Protein AF-A0A318RMG3-F1 (afdb_monomer_lite)

Structure (mmCIF, N/CA/C/O backbone):
data_AF-A0A318RMG3-F1
#
_entry.id   AF-A0A318RMG3-F1
#
loop_
_atom_site.group_PDB
_atom_site.id
_atom_site.type_symbol
_atom_site.label_atom_id
_atom_site.label_alt_id
_atom_site.label_comp_id
_atom_site.label_asym_id
_atom_site.label_entity_id
_atom_site.label_seq_id
_atom_site.pdbx_PDB_ins_code
_atom_site.Cartn_x
_atom_site.Cartn_y
_atom_site.Cartn_z
_atom_site.occupancy
_atom_site.B_iso_or_equiv
_atom_site.auth_seq_id
_atom_site.auth_comp_id
_atom_site.auth_asym_id
_atom_site.auth_atom_id
_atom_site.pdbx_PDB_model_num
ATOM 1 N N . MET A 1 1 ? -6.043 -11.393 15.061 1.00 58.25 1 MET A N 1
ATOM 2 C CA . MET A 1 1 ? -6.544 -10.042 15.429 1.00 58.25 1 MET A CA 1
ATOM 3 C C . MET A 1 1 ? -6.395 -9.097 14.252 1.00 58.25 1 MET A C 1
ATOM 5 O O . MET A 1 1 ? -7.392 -8.510 13.876 1.00 58.25 1 MET A O 1
ATOM 9 N N . ILE A 1 2 ? -5.203 -8.995 13.657 1.00 62.81 2 ILE A N 1
ATOM 10 C CA . ILE A 1 2 ? -4.957 -8.162 12.469 1.00 62.81 2 ILE A CA 1
ATOM 11 C C . ILE A 1 2 ? -5.651 -8.744 11.236 1.00 62.81 2 ILE A C 1
ATOM 13 O O . ILE A 1 2 ? -6.457 -8.047 10.642 1.00 62.81 2 ILE A O 1
ATOM 17 N N . ASP A 1 3 ? -5.518 -10.049 10.990 1.00 64.62 3 ASP A N 1
ATOM 18 C CA . ASP A 1 3 ? -6.223 -10.727 9.885 1.00 64.62 3 ASP A CA 1
ATOM 19 C C . ASP A 1 3 ? -7.755 -10.580 9.977 1.00 64.62 3 ASP A C 1
ATOM 21 O O . ASP A 1 3 ? -8.444 -10.337 8.992 1.00 64.62 3 ASP A O 1
ATOM 25 N N . ALA A 1 4 ? -8.303 -10.656 11.196 1.00 65.62 4 ALA A N 1
ATOM 26 C CA . ALA A 1 4 ? -9.729 -10.430 11.436 1.00 65.62 4 ALA A CA 1
ATOM 27 C C . ALA A 1 4 ? -10.126 -8.960 11.224 1.00 65.62 4 ALA A C 1
ATOM 29 O O . ALA A 1 4 ? -11.222 -8.689 10.744 1.00 65.62 4 ALA A O 1
ATOM 30 N N . ALA A 1 5 ? -9.244 -8.014 11.563 1.00 63.84 5 ALA A N 1
ATOM 31 C CA . ALA A 1 5 ? -9.447 -6.600 11.269 1.00 63.84 5 ALA A CA 1
ATOM 32 C C . ALA A 1 5 ? -9.488 -6.360 9.761 1.00 63.84 5 ALA A C 1
ATOM 34 O O . ALA A 1 5 ? -10.412 -5.726 9.265 1.00 63.84 5 ALA A O 1
ATOM 35 N N . GLU A 1 6 ? -8.528 -6.916 9.027 1.00 65.12 6 GLU A N 1
ATOM 36 C CA . GLU A 1 6 ? -8.446 -6.806 7.572 1.00 65.12 6 GLU A CA 1
ATOM 37 C C . GLU A 1 6 ? -9.691 -7.363 6.884 1.00 65.12 6 GLU A C 1
ATOM 39 O O . GLU A 1 6 ? -10.260 -6.689 6.023 1.00 65.12 6 GLU A O 1
ATOM 44 N N . GLN A 1 7 ? -10.163 -8.536 7.313 1.00 64.38 7 GLN A N 1
ATOM 45 C CA . GLN A 1 7 ? -11.381 -9.133 6.776 1.00 64.38 7 GLN A CA 1
ATOM 46 C C . GLN A 1 7 ? -12.608 -8.245 7.030 1.00 64.38 7 GLN A C 1
ATOM 48 O O . GLN A 1 7 ? -13.333 -7.907 6.093 1.00 64.38 7 GLN A O 1
ATOM 53 N N . VAL A 1 8 ? -12.801 -7.784 8.268 1.00 65.06 8 VAL A N 1
ATOM 54 C CA . VAL A 1 8 ? -13.941 -6.928 8.630 1.00 65.06 8 VAL A CA 1
ATOM 55 C C . VAL A 1 8 ? -13.905 -5.589 7.889 1.00 65.06 8 VAL A C 1
ATOM 57 O O . VAL A 1 8 ? -14.935 -5.135 7.385 1.00 65.06 8 VAL A O 1
ATOM 60 N N . PHE A 1 9 ? -12.724 -4.985 7.740 1.00 63.66 9 PHE A N 1
ATOM 61 C CA . PHE A 1 9 ? -12.555 -3.745 6.985 1.00 63.66 9 PHE A CA 1
ATOM 62 C C . PHE A 1 9 ? -12.831 -3.905 5.489 1.00 63.66 9 PHE A C 1
ATOM 64 O O . PHE A 1 9 ? -13.295 -2.948 4.860 1.00 63.66 9 PHE A O 1
ATOM 71 N N . SER A 1 10 ? -12.548 -5.081 4.921 1.00 64.50 10 SER A N 1
ATOM 72 C CA . SER A 1 10 ? -12.816 -5.376 3.511 1.00 64.50 10 SER A CA 1
ATOM 73 C C . SER A 1 10 ? -14.315 -5.519 3.211 1.00 64.50 10 SER A C 1
ATOM 75 O O . SER A 1 10 ? -14.766 -5.101 2.145 1.00 64.50 10 SER A O 1
ATOM 77 N N . GLU A 1 11 ? -15.088 -6.040 4.170 1.00 62.16 11 GLU A N 1
ATOM 78 C CA . GLU A 1 11 ? -16.507 -6.375 4.001 1.00 62.16 11 GLU A CA 1
ATOM 79 C C . GLU A 1 11 ? -17.459 -5.250 4.458 1.00 62.16 11 GLU A C 1
ATOM 81 O O . GLU A 1 11 ? -18.461 -4.992 3.792 1.00 62.16 11 GLU A O 1
ATOM 86 N N . HIS A 1 12 ? -17.151 -4.551 5.559 1.00 57.91 12 HIS A N 1
ATOM 87 C CA . HIS A 1 12 ? -18.108 -3.663 6.245 1.00 57.91 12 HIS A CA 1
ATOM 88 C C . HIS A 1 12 ? -17.670 -2.187 6.319 1.00 57.91 12 HIS A C 1
ATOM 90 O O . HIS A 1 12 ? -18.462 -1.320 6.694 1.00 57.91 12 HIS A O 1
ATOM 96 N N . GLY A 1 13 ? -16.432 -1.865 5.928 1.00 55.88 13 GLY A N 1
ATOM 97 C CA . GLY A 1 13 ? -15.872 -0.518 6.076 1.00 55.88 13 GLY A CA 1
ATOM 98 C C . GLY A 1 13 ? -15.518 -0.157 7.529 1.00 55.88 13 GLY A C 1
ATOM 99 O O . GLY A 1 13 ? -15.579 -0.984 8.432 1.00 55.88 13 GLY A O 1
ATOM 100 N N . LEU A 1 14 ? -15.078 1.086 7.749 1.00 57.31 14 LEU A N 1
ATOM 101 C CA . LEU A 1 14 ? -14.469 1.535 9.013 1.00 57.31 14 LEU A CA 1
ATOM 102 C C . LEU A 1 14 ? -15.454 1.664 10.192 1.00 57.31 14 LEU A C 1
ATOM 104 O O . LEU A 1 14 ? -15.100 1.297 11.310 1.00 57.31 14 LEU A O 1
ATOM 108 N N . ASP A 1 15 ? -16.687 2.114 9.937 1.00 54.72 15 ASP A N 1
ATOM 109 C CA . ASP A 1 15 ? -17.658 2.479 10.986 1.00 54.72 15 ASP A CA 1
ATOM 110 C C . ASP A 1 15 ? -18.184 1.270 11.798 1.00 54.72 15 ASP A C 1
ATOM 112 O O . ASP A 1 15 ? -18.646 1.440 12.923 1.00 54.72 15 ASP A O 1
ATOM 116 N N . ALA A 1 16 ? -18.107 0.045 11.260 1.00 56.34 16 ALA A N 1
ATOM 117 C CA . ALA A 1 16 ? -18.603 -1.181 11.908 1.00 56.34 16 ALA A CA 1
ATOM 118 C C . ALA A 1 16 ? -17.488 -2.053 12.520 1.00 56.34 16 ALA A C 1
ATOM 120 O O . ALA A 1 16 ? -17.749 -3.140 13.037 1.00 56.34 16 ALA A O 1
ATOM 121 N N . ALA A 1 17 ? -16.229 -1.611 12.441 1.00 59.97 17 ALA A N 1
ATOM 122 C CA . ALA A 1 17 ? -15.106 -2.534 12.504 1.00 59.97 17 ALA A CA 1
ATOM 123 C C . ALA A 1 17 ? -14.834 -3.132 13.887 1.00 59.97 17 ALA A C 1
ATOM 125 O O . ALA A 1 17 ? -14.480 -4.298 13.970 1.00 59.97 17 ALA A O 1
ATOM 126 N N . VAL A 1 18 ? -15.000 -2.389 14.984 1.00 62.22 18 VAL A N 1
ATOM 127 C CA . VAL A 1 18 ? -14.579 -2.881 16.313 1.00 62.22 18 VAL A CA 1
ATOM 128 C C . VAL A 1 18 ? -15.521 -3.962 16.856 1.00 62.22 18 VAL A C 1
ATOM 130 O O . VAL A 1 18 ? -15.051 -4.993 17.345 1.00 62.22 18 VAL A O 1
ATOM 133 N N . ASP A 1 19 ? -16.834 -3.757 16.738 1.00 62.12 19 ASP A N 1
ATOM 134 C CA . ASP A 1 19 ? -17.842 -4.726 17.188 1.00 62.12 19 ASP A CA 1
ATOM 135 C C . ASP A 1 19 ? -17.861 -5.971 16.299 1.00 62.12 19 ASP A C 1
ATOM 137 O O . ASP A 1 19 ? -17.881 -7.103 16.792 1.00 62.12 19 ASP A O 1
ATOM 141 N N . GLU A 1 20 ? -17.755 -5.774 14.987 1.00 63.66 20 GLU A N 1
ATOM 142 C CA . GLU A 1 20 ? -17.725 -6.872 14.030 1.00 63.66 20 GLU A CA 1
ATOM 143 C C . GLU A 1 20 ? -16.402 -7.654 14.098 1.00 63.66 20 GLU A C 1
ATOM 145 O O . GLU A 1 20 ? -16.399 -8.881 14.018 1.00 63.66 20 GLU A O 1
ATOM 150 N N . MET A 1 21 ? -15.273 -6.997 14.390 1.00 64.31 21 MET A N 1
ATOM 151 C CA . MET A 1 21 ? -14.015 -7.685 14.701 1.00 64.31 21 MET A CA 1
ATOM 152 C C . MET A 1 21 ? -14.101 -8.530 15.962 1.00 64.31 21 MET A C 1
ATOM 154 O O . MET A 1 21 ? -13.516 -9.612 15.997 1.00 64.31 21 MET A O 1
ATOM 158 N N . ALA A 1 22 ? -14.796 -8.064 17.002 1.00 64.50 22 ALA A N 1
ATOM 159 C CA . ALA A 1 22 ? -14.999 -8.865 18.207 1.00 64.50 22 ALA A CA 1
ATOM 160 C C . ALA A 1 22 ? -15.791 -10.137 17.890 1.00 64.50 22 ALA A C 1
ATOM 162 O O . ALA A 1 22 ? -15.421 -11.224 18.347 1.00 64.50 22 ALA A O 1
ATOM 163 N N . ARG A 1 23 ? -16.813 -10.008 17.034 1.00 66.06 23 ARG A N 1
ATOM 164 C CA . ARG A 1 23 ? -17.628 -11.119 16.538 1.00 66.06 23 ARG A CA 1
ATOM 165 C C . ARG A 1 23 ? -16.815 -12.106 15.691 1.00 66.06 23 ARG A C 1
ATOM 167 O O . ARG A 1 23 ? -16.865 -13.304 15.959 1.00 66.06 23 ARG A O 1
ATOM 174 N N . VAL A 1 24 ? -16.047 -11.621 14.713 1.00 62.91 24 VAL A N 1
ATOM 175 C CA . VAL A 1 24 ? -15.264 -12.451 13.773 1.00 62.91 24 VAL A CA 1
ATOM 176 C C . VAL A 1 24 ? -14.049 -13.096 14.443 1.00 62.91 24 VAL A C 1
ATOM 178 O O . VAL A 1 24 ? -13.769 -14.270 14.215 1.00 62.91 24 VAL A O 1
ATOM 181 N N . ALA A 1 25 ? -13.337 -12.374 15.310 1.00 64.44 25 ALA A N 1
ATOM 182 C CA . ALA A 1 25 ? -12.148 -12.895 15.984 1.00 64.44 25 ALA A CA 1
ATOM 183 C C . ALA A 1 25 ? -12.466 -13.766 17.217 1.00 64.44 25 ALA A C 1
ATOM 185 O O . ALA A 1 25 ? -11.538 -14.263 17.858 1.00 64.44 25 ALA A O 1
ATOM 186 N N . GLY A 1 26 ? -13.746 -13.931 17.580 1.00 59.22 26 GLY A N 1
ATOM 187 C CA . GLY A 1 26 ? -14.172 -14.738 18.729 1.00 59.22 26 GLY A CA 1
ATOM 188 C C . GLY A 1 26 ? -13.635 -14.228 20.073 1.00 59.22 26 GLY A C 1
ATOM 189 O O . GLY A 1 26 ? -13.455 -15.006 21.011 1.00 59.22 26 GLY A O 1
ATOM 190 N N . VAL A 1 27 ? -13.331 -12.929 20.173 1.00 64.88 27 VAL A N 1
ATOM 191 C CA . VAL A 1 27 ? -12.753 -12.302 21.372 1.00 64.88 27 VAL A CA 1
ATOM 192 C C . VAL A 1 27 ? -13.796 -11.473 22.098 1.00 64.88 27 VAL A C 1
ATOM 194 O O . VAL A 1 27 ? -14.590 -10.761 21.497 1.00 64.88 27 VAL A O 1
ATOM 197 N N . VAL A 1 28 ? -13.733 -11.496 23.430 1.00 65.25 28 VAL A N 1
ATOM 198 C CA . VAL A 1 28 ? -14.589 -10.659 24.277 1.00 65.25 28 VAL A CA 1
ATOM 199 C C . VAL A 1 28 ? -14.387 -9.182 23.921 1.00 65.25 28 VAL A C 1
ATOM 201 O O . VAL A 1 28 ? -13.284 -8.654 24.084 1.00 65.25 28 VAL A O 1
ATOM 204 N N . THR A 1 29 ? -15.464 -8.501 23.530 1.00 59.03 29 THR A N 1
ATOM 205 C CA . THR A 1 29 ? -15.524 -7.084 23.126 1.00 59.03 29 THR A CA 1
ATOM 206 C C . THR A 1 29 ? -14.768 -6.157 24.089 1.00 59.03 29 THR A C 1
ATOM 208 O O . THR A 1 29 ? -13.998 -5.298 23.671 1.00 59.03 29 THR A O 1
ATOM 211 N N . ARG A 1 30 ? -14.838 -6.419 25.402 1.00 65.75 30 ARG A N 1
ATOM 212 C CA . ARG A 1 30 ? -14.099 -5.675 26.443 1.00 65.75 30 ARG A CA 1
ATOM 213 C C . ARG A 1 30 ? -12.569 -5.709 26.287 1.00 65.75 30 ARG A C 1
ATOM 215 O O . ARG A 1 30 ? -11.906 -4.738 26.643 1.00 65.75 30 ARG A O 1
ATOM 222 N N . LYS A 1 31 ? -11.983 -6.811 25.796 1.00 70.62 31 LYS A N 1
ATOM 223 C CA . LYS A 1 31 ? -10.533 -6.905 25.522 1.00 70.62 31 LYS A CA 1
ATOM 224 C C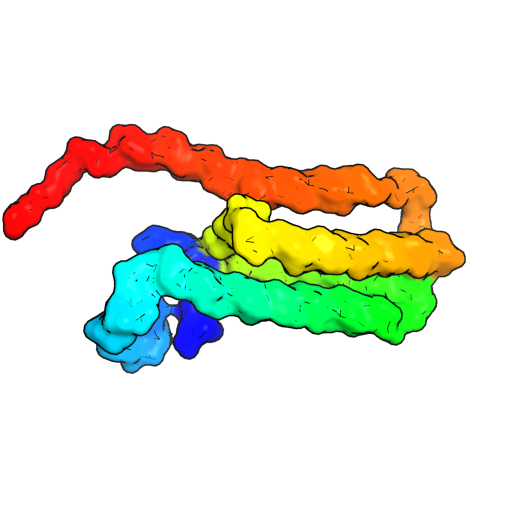 . LYS A 1 31 ? -10.146 -6.092 24.288 1.00 70.62 31 LYS A C 1
ATOM 226 O O . LYS A 1 31 ? -9.090 -5.464 24.307 1.00 70.62 31 LYS A O 1
ATOM 231 N N . LEU A 1 32 ? -10.995 -6.090 23.262 1.00 67.00 32 LEU A N 1
ATOM 232 C CA . LEU A 1 32 ? -10.792 -5.316 22.039 1.00 67.00 32 LEU A CA 1
ATOM 233 C C . LEU A 1 32 ? -10.902 -3.813 22.305 1.00 67.00 32 LEU A C 1
ATOM 235 O O . LEU A 1 32 ? -9.934 -3.113 22.041 1.00 67.00 32 LEU A O 1
ATOM 239 N N . TYR A 1 33 ? -11.967 -3.342 22.962 1.00 65.81 33 TYR A N 1
ATOM 240 C CA . TYR A 1 33 ? -12.109 -1.928 23.346 1.00 65.81 33 TYR A CA 1
ATOM 241 C C . TYR A 1 33 ? -10.987 -1.427 24.267 1.00 65.81 33 TYR A C 1
ATOM 243 O O . TYR A 1 33 ? -10.614 -0.261 24.209 1.00 65.81 33 TYR A O 1
ATOM 251 N N . ARG A 1 34 ? -10.400 -2.292 25.110 1.00 73.12 34 ARG A N 1
ATOM 252 C CA . ARG A 1 34 ? -9.248 -1.901 25.944 1.00 73.12 34 ARG A CA 1
ATOM 253 C C . ARG A 1 34 ? -7.960 -1.735 25.133 1.00 73.12 34 ARG A C 1
ATOM 255 O O . ARG A 1 34 ? -7.094 -0.962 25.526 1.00 73.12 34 ARG A O 1
ATOM 262 N N . ARG A 1 35 ? -7.799 -2.508 24.057 1.00 71.69 35 ARG A N 1
ATOM 263 C CA . ARG A 1 35 ? -6.617 -2.479 23.183 1.00 71.69 35 ARG A CA 1
ATOM 264 C C . ARG A 1 35 ? -6.747 -1.385 22.119 1.00 71.69 35 ARG A C 1
ATOM 266 O O . ARG A 1 35 ? -5.781 -0.678 21.870 1.00 71.69 35 ARG A O 1
ATOM 273 N N . PHE A 1 36 ? -7.936 -1.240 21.546 1.00 74.62 36 PHE A N 1
ATOM 274 C CA . PHE A 1 36 ? -8.269 -0.290 20.492 1.00 74.62 36 PHE A CA 1
ATOM 275 C C . PHE A 1 36 ? -9.537 0.473 20.895 1.00 74.62 36 PHE A C 1
ATOM 277 O O . PHE A 1 36 ? -10.639 0.124 20.474 1.00 74.62 36 PHE A O 1
ATOM 284 N N . PRO A 1 37 ? -9.402 1.492 21.759 1.00 68.75 37 PRO A N 1
ATOM 285 C CA . PRO A 1 37 ? -10.547 2.266 22.235 1.00 68.75 37 PRO A CA 1
ATOM 286 C C . PRO A 1 37 ? -11.192 3.113 21.132 1.00 68.75 37 PRO A C 1
ATOM 288 O O . PRO A 1 37 ? -12.319 3.569 21.297 1.00 68.75 37 PRO A O 1
ATOM 291 N N . THR A 1 38 ? -10.487 3.329 20.017 1.00 72.56 38 THR A N 1
ATOM 292 C CA . THR A 1 38 ? -10.968 4.075 18.854 1.00 72.56 38 THR A CA 1
ATOM 293 C C . THR A 1 38 ? -10.591 3.362 17.558 1.00 72.56 38 THR A C 1
ATOM 295 O O . THR A 1 38 ? -9.607 2.622 17.496 1.00 72.56 38 THR A O 1
ATOM 298 N N . GLU A 1 39 ? -11.345 3.645 16.497 1.00 68.62 39 GLU A N 1
ATOM 299 C CA . GLU A 1 39 ? -11.016 3.246 15.123 1.00 68.62 39 GLU A CA 1
ATOM 300 C C . GLU A 1 39 ? -9.602 3.717 14.729 1.00 68.62 39 GLU A C 1
ATOM 302 O O . GLU A 1 39 ? -8.826 2.962 14.151 1.00 68.62 39 GLU A O 1
ATOM 307 N N . ASP A 1 40 ? -9.212 4.927 15.142 1.00 71.69 40 ASP A N 1
ATOM 308 C CA . ASP A 1 40 ? -7.865 5.470 14.929 1.00 71.69 40 ASP A CA 1
ATOM 309 C C . ASP A 1 40 ? -6.756 4.653 15.597 1.00 71.69 40 ASP A C 1
ATOM 311 O O . ASP A 1 40 ? -5.681 4.482 15.015 1.00 71.69 40 ASP A O 1
ATOM 315 N N . ALA A 1 41 ? -6.997 4.141 16.807 1.00 75.31 41 ALA A N 1
ATOM 316 C CA . ALA A 1 41 ? -6.035 3.297 17.509 1.00 75.31 41 ALA A CA 1
ATOM 317 C C . ALA A 1 41 ? -5.832 1.964 16.777 1.00 75.31 41 ALA A C 1
ATOM 319 O O . ALA A 1 41 ? -4.709 1.477 16.679 1.00 75.31 41 ALA A O 1
ATOM 320 N N . LEU A 1 42 ? -6.907 1.406 16.219 1.00 73.75 42 LEU A N 1
ATOM 321 C CA . LEU A 1 42 ? -6.850 0.192 15.414 1.00 73.75 42 LEU A CA 1
ATOM 322 C C . LEU A 1 42 ? -6.125 0.421 14.079 1.00 73.75 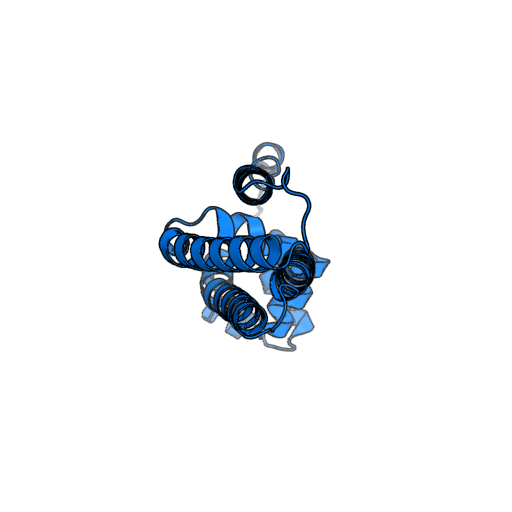42 LEU A C 1
ATOM 324 O O . LEU A 1 42 ? -5.222 -0.338 13.732 1.00 73.75 42 LEU A O 1
ATOM 328 N N . ILE A 1 43 ? -6.470 1.489 13.350 1.00 73.69 43 ILE A N 1
ATOM 329 C CA . ILE A 1 43 ? -5.799 1.841 12.089 1.00 73.69 43 ILE A CA 1
ATOM 330 C C . ILE A 1 43 ? -4.309 2.087 12.325 1.00 73.69 43 ILE A C 1
ATOM 332 O O . ILE A 1 43 ? -3.488 1.614 11.544 1.00 73.69 43 ILE A O 1
ATOM 336 N N . SER A 1 44 ? -3.950 2.788 13.403 1.00 77.06 44 SER A N 1
ATOM 337 C CA . SER A 1 44 ? -2.549 3.080 13.731 1.00 77.06 44 SER A CA 1
ATOM 338 C C . SER A 1 44 ? -1.707 1.814 13.908 1.00 77.06 44 SER A C 1
ATOM 340 O O . SER A 1 44 ? -0.517 1.842 13.610 1.00 77.06 44 SER A O 1
ATOM 342 N N . GLU A 1 45 ? -2.308 0.706 14.349 1.00 78.56 45 GLU A N 1
ATOM 343 C CA . GLU A 1 45 ? -1.614 -0.581 14.472 1.00 78.56 45 GLU A CA 1
ATOM 344 C C . GLU A 1 45 ? -1.638 -1.393 13.171 1.00 78.56 45 GLU A C 1
ATOM 346 O O . GLU A 1 45 ? -0.707 -2.148 12.914 1.00 78.56 45 GLU A O 1
ATOM 351 N N . LEU A 1 46 ? -2.637 -1.201 12.304 1.00 77.19 46 LEU A N 1
ATOM 352 C CA . LEU A 1 46 ? -2.700 -1.857 10.993 1.00 77.19 46 LEU A CA 1
ATOM 353 C C . LEU A 1 46 ? -1.750 -1.219 9.961 1.00 77.19 46 LEU A C 1
ATOM 355 O O . LEU A 1 46 ? -1.183 -1.905 9.111 1.00 77.19 46 LEU A O 1
A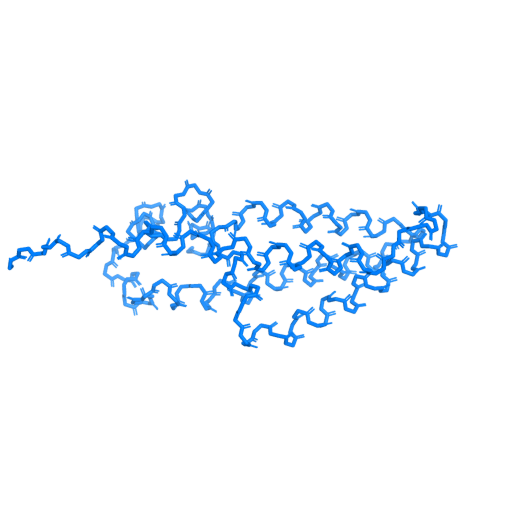TOM 359 N N . VAL A 1 47 ? -1.551 0.099 10.039 1.00 78.62 47 VAL A N 1
ATOM 360 C CA . VAL A 1 47 ? -0.730 0.877 9.097 1.00 78.62 47 VAL A CA 1
ATOM 361 C C . VAL A 1 47 ? 0.697 0.324 8.930 1.00 78.62 47 VAL A C 1
ATOM 363 O O . VAL A 1 47 ? 1.110 0.140 7.782 1.00 78.62 47 VAL A O 1
ATOM 366 N N . PRO A 1 48 ? 1.456 0.019 10.002 1.00 82.00 48 PRO A N 1
ATOM 367 C CA . PRO A 1 48 ? 2.787 -0.573 9.877 1.00 82.00 48 PRO A CA 1
ATOM 368 C C . PRO A 1 48 ? 2.799 -1.906 9.124 1.00 82.00 48 PRO A C 1
ATOM 370 O O . PRO A 1 48 ? 3.733 -2.159 8.366 1.00 82.00 48 PRO A O 1
ATOM 373 N N . HIS A 1 49 ? 1.767 -2.737 9.288 1.00 82.25 49 HIS A N 1
ATOM 374 C CA . HIS A 1 49 ? 1.677 -4.024 8.598 1.00 82.25 49 HIS A CA 1
ATOM 375 C C . HIS A 1 49 ? 1.445 -3.843 7.103 1.00 82.25 49 HIS A C 1
ATOM 377 O O . HIS A 1 49 ? 2.229 -4.361 6.311 1.00 82.25 49 HIS A O 1
ATOM 383 N N . ILE A 1 50 ? 0.481 -3.003 6.716 1.00 80.50 50 ILE A N 1
ATOM 384 C CA . ILE A 1 50 ? 0.230 -2.696 5.301 1.00 80.50 50 ILE A CA 1
ATOM 385 C C . ILE A 1 50 ? 1.489 -2.105 4.645 1.00 80.50 50 ILE A C 1
ATOM 387 O O . ILE A 1 50 ? 1.850 -2.481 3.530 1.00 80.50 50 ILE A O 1
ATOM 391 N N . LEU A 1 51 ? 2.190 -1.196 5.334 1.00 83.94 51 LEU A N 1
ATOM 392 C CA . LEU A 1 51 ? 3.450 -0.641 4.834 1.00 83.94 51 LEU A CA 1
ATOM 393 C C . LEU A 1 51 ? 4.513 -1.729 4.670 1.00 83.94 51 LEU A C 1
ATOM 395 O O . LEU A 1 51 ? 5.120 -1.814 3.605 1.00 83.94 51 LEU A O 1
ATOM 399 N N . SER A 1 52 ? 4.710 -2.574 5.683 1.00 87.44 52 SER A N 1
ATOM 400 C CA . SER A 1 52 ? 5.670 -3.681 5.637 1.00 87.44 52 SER A CA 1
ATOM 401 C C . SER A 1 52 ? 5.409 -4.608 4.451 1.00 87.44 52 SER A C 1
ATOM 403 O O . SER A 1 52 ? 6.342 -5.012 3.758 1.00 87.44 52 SER A O 1
ATOM 405 N N . GLU A 1 53 ? 4.146 -4.920 4.175 1.00 85.50 53 GLU A N 1
ATOM 406 C CA . GLU A 1 53 ? 3.779 -5.728 3.020 1.00 85.50 53 GLU A CA 1
ATOM 407 C C . GLU A 1 53 ? 4.099 -5.021 1.700 1.00 85.50 53 GLU A C 1
ATOM 409 O O . GLU A 1 53 ? 4.709 -5.622 0.808 1.00 85.50 53 GLU A O 1
ATOM 414 N N . LEU A 1 54 ? 3.707 -3.749 1.555 1.00 86.19 54 LEU A N 1
ATOM 415 C CA . LEU A 1 54 ? 4.002 -2.948 0.362 1.00 86.19 54 LEU A CA 1
ATOM 416 C C . LEU A 1 54 ? 5.508 -2.899 0.092 1.00 86.19 54 LEU A C 1
ATOM 418 O O . LEU A 1 54 ? 5.930 -3.159 -1.037 1.00 86.19 54 LEU A O 1
ATOM 422 N N . PHE A 1 55 ? 6.313 -2.654 1.127 1.00 91.12 55 PHE A N 1
ATOM 423 C CA . PHE A 1 55 ? 7.770 -2.713 1.043 1.00 91.12 55 PHE A CA 1
ATOM 424 C C . PHE A 1 55 ? 8.261 -4.096 0.624 1.00 91.12 55 PHE A C 1
ATOM 426 O O . PHE A 1 55 ? 9.062 -4.188 -0.304 1.00 91.12 55 PHE A O 1
ATOM 433 N N . GLY A 1 56 ? 7.742 -5.170 1.224 1.00 91.50 56 GLY A N 1
ATOM 434 C CA . GLY A 1 56 ? 8.084 -6.541 0.840 1.00 91.50 56 GLY A CA 1
ATOM 435 C C . GLY A 1 56 ? 7.839 -6.811 -0.647 1.00 91.50 56 GLY A C 1
ATOM 436 O O . GLY A 1 56 ? 8.716 -7.323 -1.339 1.00 91.50 56 GLY A O 1
ATOM 437 N N . THR A 1 57 ? 6.695 -6.374 -1.175 1.00 90.06 57 THR A N 1
ATOM 438 C CA . THR A 1 57 ? 6.381 -6.483 -2.607 1.00 90.06 57 THR A CA 1
ATOM 439 C C . THR A 1 57 ? 7.315 -5.647 -3.466 1.00 90.06 57 THR A C 1
ATOM 441 O O . THR A 1 57 ? 7.831 -6.149 -4.459 1.00 90.06 57 THR A O 1
ATOM 444 N N . GLY A 1 58 ? 7.580 -4.397 -3.085 1.00 91.00 58 GLY A N 1
ATOM 445 C CA . GLY A 1 58 ? 8.511 -3.552 -3.826 1.00 91.00 58 GLY A CA 1
ATOM 446 C C . GLY A 1 58 ? 9.931 -4.133 -3.861 1.00 91.00 58 GLY A C 1
ATOM 447 O O . GLY A 1 58 ? 10.582 -4.086 -4.901 1.00 91.00 58 GLY A O 1
ATOM 448 N N . HIS A 1 59 ? 10.409 -4.703 -2.752 1.00 94.06 59 HIS A N 1
ATOM 449 C CA . HIS A 1 59 ? 11.724 -5.343 -2.681 1.00 94.06 59 HIS A CA 1
ATOM 450 C C . HIS A 1 59 ? 11.787 -6.620 -3.516 1.00 94.06 59 HIS A C 1
ATOM 452 O O . H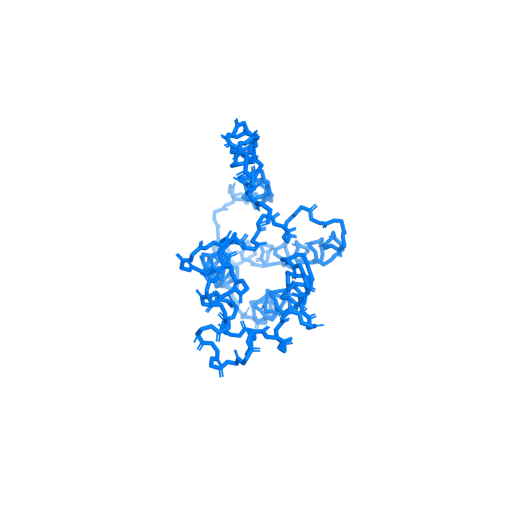IS A 1 59 ? 12.785 -6.844 -4.202 1.00 94.06 59 HIS A O 1
ATOM 458 N N . PHE A 1 60 ? 10.718 -7.420 -3.499 1.00 91.31 60 PHE A N 1
ATOM 459 C CA . PHE A 1 60 ? 10.595 -8.591 -4.359 1.00 91.31 60 PHE A CA 1
ATOM 460 C C . PHE A 1 60 ? 10.684 -8.197 -5.838 1.00 91.31 60 PHE A C 1
ATOM 462 O O . PHE A 1 60 ? 11.537 -8.715 -6.551 1.00 91.31 60 PHE A O 1
ATOM 469 N N . GLY A 1 61 ? 9.906 -7.197 -6.267 1.00 92.81 61 GLY A N 1
ATOM 470 C CA . GLY A 1 61 ? 9.964 -6.702 -7.642 1.00 92.81 61 GLY A CA 1
ATOM 471 C C . GLY A 1 61 ? 11.340 -6.154 -8.022 1.00 92.81 61 GLY A C 1
ATOM 472 O O . GLY A 1 61 ? 11.802 -6.387 -9.130 1.00 92.81 61 GLY A O 1
ATOM 473 N N . LEU A 1 62 ? 12.035 -5.465 -7.108 1.00 93.44 62 LEU A N 1
ATOM 474 C CA . LEU A 1 62 ? 13.386 -4.942 -7.373 1.00 93.44 62 LEU A CA 1
ATOM 475 C C . LEU A 1 62 ? 14.437 -6.049 -7.507 1.00 93.44 62 LEU A C 1
ATOM 477 O O . LEU A 1 62 ? 15.529 -5.795 -8.008 1.00 93.44 62 LEU A O 1
ATOM 481 N N . SER A 1 63 ? 14.121 -7.250 -7.029 1.00 92.25 63 SER A N 1
ATOM 482 C CA . SER A 1 63 ? 14.977 -8.429 -7.144 1.00 92.25 63 SER A CA 1
ATOM 483 C C . SER A 1 63 ? 14.654 -9.258 -8.393 1.00 92.25 63 SER A C 1
ATOM 485 O O . SER A 1 63 ? 15.411 -10.170 -8.725 1.00 92.25 63 SER A O 1
ATOM 487 N N . ALA A 1 64 ? 13.542 -8.968 -9.080 1.00 89.25 64 ALA A N 1
ATOM 488 C CA . ALA A 1 64 ? 13.133 -9.678 -10.281 1.00 89.25 64 ALA A CA 1
ATOM 489 C C . ALA A 1 64 ? 14.005 -9.253 -11.479 1.00 89.25 64 ALA A C 1
ATOM 491 O O . ALA A 1 64 ? 14.150 -8.058 -11.741 1.00 89.25 64 ALA A O 1
ATOM 492 N N . PRO A 1 65 ? 14.589 -10.200 -12.231 1.00 85.06 65 PRO A N 1
ATOM 493 C CA . PRO A 1 65 ? 15.381 -9.871 -13.407 1.00 85.06 65 PRO A CA 1
ATOM 494 C C . PRO A 1 65 ? 14.495 -9.470 -14.597 1.00 85.06 65 PRO A C 1
ATOM 496 O O . PRO A 1 65 ? 13.356 -9.910 -14.727 1.00 85.06 65 PRO A O 1
ATOM 499 N N . GLY A 1 66 ? 15.054 -8.700 -15.533 1.00 86.81 66 GLY A N 1
ATOM 500 C CA . GLY A 1 66 ? 14.482 -8.548 -16.876 1.00 86.81 66 GLY A CA 1
ATOM 501 C C . GLY A 1 66 ? 13.323 -7.556 -17.019 1.00 86.81 66 GLY A C 1
ATOM 502 O O . GLY A 1 66 ? 12.601 -7.636 -18.021 1.00 86.81 66 GLY A O 1
ATOM 503 N N . GLY A 1 67 ? 13.137 -6.638 -16.062 1.00 86.69 67 GLY A N 1
ATOM 504 C CA . GLY A 1 67 ? 12.146 -5.560 -16.146 1.00 86.69 67 GLY A CA 1
ATOM 505 C C . GLY A 1 67 ? 10.708 -5.943 -15.791 1.00 86.69 67 GLY A C 1
ATOM 506 O O . GLY A 1 67 ? 9.818 -5.102 -15.914 1.00 86.69 67 GLY A O 1
ATOM 507 N N . ASP A 1 68 ? 10.456 -7.182 -15.357 1.00 88.06 68 ASP A N 1
ATOM 508 C CA . ASP A 1 68 ? 9.102 -7.670 -15.042 1.00 88.06 68 ASP A CA 1
ATOM 509 C C . ASP A 1 68 ? 8.602 -7.221 -13.658 1.00 88.06 68 ASP A C 1
ATOM 511 O O . ASP A 1 68 ? 7.393 -7.137 -13.417 1.00 88.06 68 ASP A O 1
ATOM 515 N N . GLY A 1 69 ? 9.522 -6.834 -12.769 1.00 90.00 69 GLY A N 1
ATOM 516 C CA . GLY A 1 69 ? 9.211 -6.482 -11.384 1.00 90.00 69 GLY A CA 1
ATOM 517 C C . GLY A 1 69 ? 8.205 -5.339 -11.232 1.00 90.00 69 GLY A C 1
ATOM 518 O O . GLY A 1 69 ? 7.448 -5.308 -10.263 1.00 90.00 69 GLY A O 1
ATOM 519 N N . LEU A 1 70 ? 8.134 -4.409 -12.192 1.00 88.62 70 LEU A N 1
ATOM 520 C CA . LEU A 1 70 ? 7.150 -3.326 -12.152 1.00 88.62 70 LEU A CA 1
ATOM 521 C C . LEU A 1 70 ? 5.712 -3.850 -12.256 1.00 88.62 70 LEU A C 1
ATOM 523 O O . LEU A 1 70 ? 4.853 -3.425 -11.482 1.00 88.62 70 LEU A O 1
ATOM 527 N N . ALA A 1 71 ? 5.437 -4.743 -13.209 1.00 86.12 71 ALA A N 1
ATOM 528 C CA . ALA A 1 71 ? 4.088 -5.253 -13.444 1.00 86.12 71 ALA A CA 1
ATOM 529 C C . ALA A 1 71 ? 3.597 -6.072 -12.243 1.00 86.12 71 ALA A C 1
ATOM 531 O O . ALA A 1 71 ? 2.469 -5.882 -11.780 1.00 86.12 71 ALA A O 1
ATOM 532 N N . GLU A 1 72 ? 4.473 -6.913 -11.691 1.00 87.56 72 GLU A N 1
ATOM 533 C CA . GLU A 1 72 ? 4.198 -7.704 -10.490 1.00 87.56 72 GLU A CA 1
ATOM 534 C C . GLU A 1 72 ? 3.891 -6.814 -9.285 1.00 87.56 72 GLU A C 1
ATOM 536 O O . GLU A 1 72 ? 2.893 -7.021 -8.589 1.00 87.56 72 GLU A O 1
ATOM 541 N N . VAL A 1 73 ? 4.700 -5.772 -9.070 1.00 89.56 73 VAL A N 1
ATOM 542 C CA . VAL A 1 73 ? 4.495 -4.823 -7.972 1.00 89.56 73 VAL A CA 1
ATOM 543 C C . VAL A 1 73 ? 3.196 -4.052 -8.143 1.00 89.56 73 VAL A C 1
ATOM 545 O O . VAL A 1 73 ? 2.439 -3.933 -7.182 1.00 89.56 73 VAL A O 1
ATOM 548 N N . LEU A 1 74 ? 2.886 -3.561 -9.345 1.00 85.25 74 LEU A N 1
ATOM 549 C CA . LEU A 1 74 ? 1.633 -2.846 -9.598 1.00 85.25 74 LEU A CA 1
ATOM 550 C C . LEU A 1 74 ? 0.408 -3.737 -9.359 1.00 85.25 74 LEU A C 1
ATOM 552 O O . LEU A 1 74 ? -0.566 -3.273 -8.758 1.00 85.25 74 LEU A O 1
ATOM 556 N N . PHE A 1 75 ? 0.459 -5.002 -9.781 1.00 85.06 75 PHE A N 1
ATOM 557 C CA . PHE A 1 75 ? -0.633 -5.951 -9.578 1.00 85.06 75 PHE A CA 1
ATOM 558 C C . PHE A 1 75 ? -0.809 -6.314 -8.100 1.00 85.06 75 PHE A C 1
ATOM 560 O O . PHE A 1 75 ? -1.908 -6.171 -7.561 1.00 85.06 75 PHE A O 1
ATOM 567 N N . ALA A 1 76 ? 0.270 -6.708 -7.418 1.00 85.69 76 ALA A N 1
ATOM 568 C CA . ALA A 1 76 ? 0.237 -7.081 -6.005 1.00 85.69 76 ALA A CA 1
ATOM 569 C C . ALA A 1 76 ? -0.198 -5.906 -5.117 1.00 85.69 76 ALA A C 1
ATOM 571 O O . ALA A 1 76 ? -1.063 -6.053 -4.249 1.00 85.69 76 ALA A O 1
ATOM 572 N N . THR A 1 77 ? 0.323 -4.709 -5.387 1.00 83.94 77 THR A N 1
ATOM 573 C CA . THR A 1 77 ? -0.116 -3.485 -4.716 1.00 83.94 77 THR A CA 1
ATOM 574 C C . THR A 1 77 ? -1.577 -3.182 -5.025 1.00 83.94 77 THR A C 1
ATOM 576 O O . THR A 1 77 ? -2.334 -2.860 -4.116 1.00 83.94 77 THR A O 1
ATOM 579 N N . GLY A 1 78 ? -2.021 -3.328 -6.275 1.00 79.50 78 GLY A N 1
ATOM 580 C CA . GLY A 1 78 ? -3.427 -3.180 -6.650 1.00 79.50 78 GLY A CA 1
ATOM 581 C C . GLY A 1 78 ? -4.364 -4.111 -5.875 1.00 79.50 78 GLY A C 1
ATOM 582 O O . GLY A 1 78 ? -5.369 -3.641 -5.339 1.00 79.50 78 GLY A O 1
ATOM 583 N N . ALA A 1 79 ? -4.009 -5.393 -5.772 1.00 81.19 79 ALA A N 1
ATOM 584 C CA . ALA A 1 79 ? -4.781 -6.403 -5.053 1.00 81.19 79 ALA A CA 1
ATOM 585 C C . ALA A 1 79 ? -4.902 -6.069 -3.559 1.00 81.19 79 ALA A C 1
ATOM 587 O O . ALA A 1 79 ? -6.012 -6.002 -3.034 1.00 81.19 79 ALA A O 1
ATOM 588 N N . ARG A 1 80 ? -3.790 -5.740 -2.891 1.00 77.62 80 ARG A N 1
ATOM 589 C CA . ARG A 1 80 ? -3.811 -5.359 -1.467 1.00 77.62 80 ARG A CA 1
ATOM 590 C C . ARG A 1 80 ? -4.613 -4.097 -1.213 1.00 77.62 80 ARG A C 1
ATOM 592 O O . ARG A 1 80 ? -5.389 -4.011 -0.268 1.00 77.62 80 ARG A O 1
ATOM 599 N N . GLN A 1 81 ? -4.479 -3.112 -2.093 1.00 74.50 81 GLN A N 1
ATOM 600 C CA . GLN A 1 81 ? -5.252 -1.886 -1.971 1.00 74.50 81 GLN A CA 1
ATOM 601 C C . GLN A 1 81 ? -6.763 -2.129 -2.122 1.00 74.50 81 GLN A C 1
ATOM 603 O O . GLN A 1 81 ? -7.561 -1.418 -1.512 1.00 74.50 81 GLN A O 1
ATOM 608 N N . ALA A 1 82 ? -7.167 -3.140 -2.899 1.00 74.62 82 ALA A N 1
ATOM 609 C CA . ALA A 1 82 ? -8.558 -3.567 -2.978 1.00 74.62 82 ALA A CA 1
ATOM 610 C C . ALA A 1 82 ? -9.035 -4.266 -1.691 1.00 74.62 82 ALA A C 1
ATOM 612 O O . ALA A 1 82 ? -10.168 -4.019 -1.280 1.00 74.62 82 ALA A O 1
ATOM 613 N N . SER A 1 83 ? -8.176 -5.047 -1.032 1.00 70.62 83 SER A N 1
ATOM 614 C CA . SER A 1 83 ? -8.482 -5.706 0.248 1.00 70.62 83 SER A CA 1
ATOM 615 C C . SER A 1 83 ? -8.595 -4.727 1.423 1.00 70.62 83 SER A C 1
ATOM 617 O O . SER A 1 83 ? -9.413 -4.927 2.311 1.00 70.62 83 SER A O 1
ATOM 619 N N . HIS A 1 84 ? -7.840 -3.623 1.414 1.00 69.38 84 HIS A N 1
ATOM 620 C CA . HIS A 1 84 ? -7.814 -2.655 2.525 1.00 69.38 84 HIS A CA 1
ATOM 621 C C . HIS A 1 84 ? -8.538 -1.334 2.221 1.00 69.38 84 HIS A C 1
ATOM 623 O O . HIS A 1 84 ? -8.183 -0.288 2.773 1.00 69.38 84 HIS A O 1
ATOM 629 N N . ARG A 1 85 ? -9.557 -1.345 1.348 1.00 63.94 85 ARG A N 1
ATOM 630 C CA . ARG A 1 85 ? -10.274 -0.132 0.895 1.00 63.94 85 ARG A CA 1
ATOM 631 C C . ARG A 1 85 ? -10.760 0.775 2.031 1.00 63.94 85 ARG A C 1
ATOM 633 O O . ARG A 1 85 ? -10.728 1.991 1.864 1.00 63.94 85 ARG A O 1
ATOM 640 N N . GLY A 1 86 ? -11.165 0.210 3.172 1.00 67.12 86 GLY A N 1
ATOM 641 C CA . GLY A 1 86 ? -11.558 0.979 4.357 1.00 67.12 86 GLY A CA 1
ATOM 642 C C . GLY A 1 86 ? -10.407 1.816 4.924 1.00 67.12 86 GLY A C 1
ATOM 643 O O . GLY A 1 86 ? -10.552 3.013 5.135 1.00 67.12 86 GLY A O 1
ATOM 644 N N . CYS A 1 87 ? -9.224 1.228 5.084 1.00 66.19 87 CYS A N 1
ATOM 645 C CA . CYS A 1 87 ? -8.080 1.869 5.740 1.00 66.19 87 CYS A CA 1
ATOM 646 C C . CYS A 1 87 ? -7.226 2.716 4.785 1.00 66.19 87 CYS A C 1
ATOM 648 O O . CYS A 1 87 ? -6.429 3.551 5.224 1.00 66.19 87 CYS A O 1
ATOM 650 N N . ILE A 1 88 ? -7.401 2.529 3.474 1.00 67.44 88 ILE A N 1
ATOM 651 C CA . ILE A 1 88 ? -6.499 3.080 2.467 1.00 67.44 88 ILE A CA 1
ATOM 652 C C . ILE A 1 88 ? -6.514 4.602 2.388 1.00 67.44 88 ILE A C 1
ATOM 654 O O . ILE A 1 88 ? -5.477 5.229 2.221 1.00 67.44 88 ILE A O 1
ATOM 658 N N . SER A 1 89 ? -7.667 5.244 2.570 1.00 67.81 89 SER A N 1
ATOM 659 C CA . SER A 1 89 ? -7.688 6.707 2.562 1.00 67.81 89 SER A CA 1
ATOM 660 C C . SER A 1 89 ? -6.946 7.280 3.771 1.00 67.81 89 SER A C 1
ATOM 662 O O . SER A 1 89 ? -6.249 8.284 3.644 1.00 67.81 89 SER A O 1
ATOM 664 N N . ARG A 1 90 ? -7.042 6.629 4.937 1.00 68.50 90 ARG A N 1
ATOM 665 C CA . ARG A 1 90 ? -6.378 7.087 6.165 1.00 68.50 90 ARG A CA 1
ATOM 666 C C . ARG A 1 90 ? -4.865 6.904 6.073 1.00 68.50 90 ARG A C 1
ATOM 668 O O . ARG A 1 90 ? -4.130 7.850 6.329 1.00 68.50 90 ARG A O 1
ATOM 675 N N . LEU A 1 91 ? -4.414 5.747 5.587 1.00 69.25 91 LEU A N 1
ATOM 676 C CA . LEU A 1 91 ? -2.996 5.485 5.328 1.00 69.25 91 LEU A CA 1
ATOM 677 C C . LEU A 1 91 ? -2.408 6.463 4.286 1.00 69.25 91 LEU A C 1
ATOM 679 O O . LEU A 1 91 ? -1.246 6.832 4.379 1.00 69.25 91 LEU A O 1
ATOM 683 N N . TRP A 1 92 ? -3.193 6.963 3.326 1.00 68.81 92 TRP A N 1
ATOM 684 C CA . TRP A 1 92 ? -2.678 7.891 2.312 1.00 68.81 92 TRP A CA 1
ATOM 685 C C . TRP A 1 92 ? -2.678 9.350 2.785 1.00 68.81 92 TRP A C 1
ATOM 687 O O . TRP A 1 92 ? -1.862 10.131 2.291 1.00 68.81 92 TRP A O 1
ATOM 697 N N . ASN A 1 93 ? -3.501 9.696 3.778 1.00 71.56 93 ASN A N 1
ATOM 698 C CA . ASN A 1 93 ? -3.692 11.068 4.258 1.00 71.56 93 ASN A CA 1
ATOM 699 C C . ASN A 1 93 ? -3.036 11.379 5.619 1.00 71.56 93 ASN A C 1
ATOM 701 O O . ASN A 1 93 ? -2.988 12.543 5.993 1.00 71.56 93 ASN A O 1
ATOM 705 N N . ASP A 1 94 ? -2.524 10.387 6.355 1.00 74.31 94 ASP A N 1
ATOM 706 C CA . ASP A 1 94 ? -1.832 10.621 7.635 1.00 74.31 94 ASP A CA 1
ATOM 707 C C . ASP A 1 94 ? -0.388 11.122 7.419 1.00 74.31 94 ASP A C 1
ATOM 709 O O . ASP A 1 94 ? 0.395 10.498 6.692 1.00 74.31 94 ASP A O 1
ATOM 713 N N . ASP A 1 95 ? -0.002 12.215 8.080 1.00 73.62 95 ASP A N 1
ATOM 714 C CA . ASP A 1 95 ? 1.360 12.765 8.051 1.00 73.62 95 ASP A CA 1
ATOM 715 C C . ASP A 1 95 ? 2.417 11.769 8.546 1.00 73.62 95 ASP A C 1
ATOM 717 O O . ASP A 1 95 ? 3.527 11.718 8.005 1.00 73.62 95 ASP A O 1
ATOM 721 N N . LYS A 1 96 ? 2.070 10.900 9.505 1.00 74.44 96 LYS A N 1
ATOM 722 C CA . LYS A 1 96 ? 2.968 9.858 10.038 1.00 74.44 96 LYS A CA 1
ATOM 723 C C . LYS A 1 96 ? 3.417 8.863 8.970 1.00 74.44 96 LYS A C 1
ATOM 725 O O . LYS A 1 96 ? 4.442 8.206 9.120 1.00 74.44 96 LYS A O 1
ATOM 730 N N . THR A 1 97 ? 2.671 8.764 7.873 1.00 76.19 97 THR A N 1
ATOM 731 C CA . THR A 1 97 ? 2.956 7.838 6.770 1.00 76.19 97 THR A CA 1
ATOM 732 C C . THR A 1 97 ? 3.722 8.503 5.627 1.00 76.19 97 THR A C 1
ATOM 734 O O . THR A 1 97 ? 4.085 7.826 4.667 1.00 76.19 97 THR A O 1
ATOM 737 N N . ARG A 1 98 ? 3.996 9.816 5.699 1.00 78.31 98 ARG A N 1
ATOM 738 C CA . ARG A 1 98 ? 4.650 10.580 4.622 1.00 78.31 98 ARG A CA 1
ATOM 739 C C . ARG A 1 98 ? 5.995 9.981 4.210 1.00 78.31 98 ARG A C 1
ATOM 741 O O . ARG A 1 98 ? 6.181 9.671 3.040 1.00 78.31 98 ARG A O 1
ATOM 748 N N . LEU A 1 99 ? 6.896 9.763 5.170 1.00 80.44 99 LEU A N 1
ATOM 749 C CA . LEU A 1 99 ? 8.234 9.226 4.896 1.00 80.44 99 LEU A CA 1
ATOM 750 C C . LEU A 1 99 ? 8.194 7.801 4.300 1.00 80.44 99 LEU A C 1
ATOM 752 O O . LEU A 1 99 ? 8.808 7.606 3.248 1.00 80.44 99 LEU A O 1
ATOM 756 N N . PRO A 1 100 ? 7.438 6.837 4.870 1.00 84.19 100 PRO A N 1
ATOM 757 C CA . PRO A 1 100 ? 7.238 5.529 4.244 1.00 84.19 100 PRO A CA 1
ATOM 758 C C . PRO A 1 100 ? 6.681 5.600 2.818 1.00 84.19 100 PRO A C 1
ATOM 760 O O . PRO A 1 100 ? 7.141 4.879 1.935 1.00 84.19 100 PRO A O 1
ATOM 763 N N . LYS A 1 101 ? 5.720 6.495 2.555 1.00 82.12 101 LYS A N 1
ATOM 764 C CA . LYS A 1 101 ? 5.162 6.682 1.207 1.00 82.12 101 LYS A CA 1
ATOM 765 C C . LYS A 1 101 ? 6.219 7.191 0.234 1.00 82.12 101 LYS A C 1
ATOM 767 O O . LYS A 1 101 ? 6.311 6.663 -0.869 1.00 82.12 101 LYS A O 1
ATOM 772 N N . ASP A 1 102 ? 7.028 8.170 0.632 1.00 84.75 102 ASP A N 1
ATOM 773 C CA . ASP A 1 102 ? 8.100 8.710 -0.211 1.00 84.75 102 ASP A CA 1
ATOM 774 C C . ASP A 1 102 ? 9.163 7.649 -0.527 1.00 84.75 102 ASP A C 1
ATOM 776 O O . ASP A 1 102 ? 9.701 7.600 -1.633 1.00 84.75 102 ASP A O 1
ATOM 780 N N . GLU A 1 103 ? 9.468 6.775 0.429 1.00 88.88 103 GLU A N 1
ATOM 781 C CA . GLU A 1 103 ? 10.378 5.655 0.206 1.00 88.88 103 GLU A CA 1
ATOM 782 C C . GLU A 1 103 ? 9.790 4.614 -0.745 1.00 88.88 103 GLU A C 1
ATOM 784 O O . GLU A 1 103 ? 10.447 4.220 -1.714 1.00 88.88 103 GLU A O 1
ATOM 789 N N . TYR A 1 104 ? 8.529 4.243 -0.535 1.00 87.56 104 TYR A N 1
ATOM 790 C CA . TYR A 1 104 ? 7.826 3.341 -1.433 1.00 87.56 104 TYR A CA 1
ATOM 791 C C . TYR A 1 104 ? 7.723 3.925 -2.854 1.00 87.56 104 TYR A C 1
ATOM 793 O O . TYR A 1 104 ? 7.951 3.203 -3.827 1.00 87.56 104 TYR A O 1
ATOM 801 N N . ARG A 1 105 ? 7.508 5.247 -3.001 1.00 85.00 105 ARG A N 1
ATOM 802 C CA . ARG A 1 105 ? 7.589 5.935 -4.307 1.00 85.00 105 ARG A CA 1
ATOM 803 C C . ARG A 1 105 ? 8.928 5.661 -4.955 1.00 85.00 105 ARG A C 1
ATOM 805 O O . ARG A 1 105 ? 8.969 5.175 -6.080 1.00 85.00 105 ARG A O 1
ATOM 812 N N . ARG A 1 106 ? 10.032 5.948 -4.252 1.00 89.50 106 ARG A N 1
ATOM 813 C CA . ARG A 1 106 ? 11.396 5.763 -4.781 1.00 89.50 106 ARG A CA 1
ATOM 814 C C . ARG A 1 106 ? 11.646 4.331 -5.257 1.00 89.50 106 ARG A C 1
ATOM 816 O O . ARG A 1 106 ? 12.360 4.135 -6.236 1.00 89.50 106 ARG A O 1
ATOM 823 N N . MET A 1 107 ? 11.057 3.328 -4.610 1.00 91.56 107 MET A N 1
ATOM 824 C CA . MET A 1 107 ? 11.125 1.945 -5.089 1.00 91.56 107 MET A CA 1
ATOM 825 C C . MET A 1 107 ? 10.388 1.753 -6.413 1.00 91.56 107 MET A C 1
ATOM 827 O O . MET A 1 107 ? 10.971 1.204 -7.345 1.00 91.56 107 MET A O 1
ATOM 831 N N . VAL A 1 108 ? 9.159 2.259 -6.530 1.00 88.88 108 VAL A N 1
ATOM 832 C CA . VAL A 1 108 ? 8.389 2.204 -7.783 1.00 88.88 108 VAL A CA 1
ATOM 833 C C . VAL A 1 108 ? 9.091 2.969 -8.912 1.00 88.88 108 VAL A C 1
ATOM 835 O O . VAL A 1 108 ? 9.132 2.477 -10.036 1.00 88.88 108 VAL A O 1
ATOM 838 N N . HIS A 1 109 ? 9.736 4.104 -8.619 1.00 87.88 109 HIS A N 1
ATOM 839 C CA . HIS A 1 109 ? 10.571 4.826 -9.590 1.00 87.88 109 HIS A CA 1
ATOM 840 C C . HIS A 1 109 ? 11.704 3.950 -10.145 1.00 87.88 109 HIS A C 1
ATOM 842 O O . HIS A 1 109 ? 11.940 3.936 -11.352 1.00 87.88 109 HIS A O 1
ATOM 848 N N . ARG A 1 110 ? 12.398 3.203 -9.278 1.00 91.94 110 ARG A N 1
ATOM 849 C CA . ARG A 1 110 ? 13.472 2.292 -9.702 1.00 91.94 110 ARG A CA 1
ATOM 850 C C . ARG A 1 110 ? 12.946 1.151 -10.572 1.00 91.94 110 ARG A C 1
ATOM 852 O O . ARG A 1 110 ? 13.569 0.835 -11.576 1.00 91.94 110 ARG A O 1
ATOM 859 N N . LEU A 1 111 ? 11.786 0.592 -10.227 1.00 91.56 111 LEU A N 1
ATOM 860 C CA . LEU A 1 111 ? 11.124 -0.443 -11.028 1.00 91.56 111 LEU A CA 1
ATOM 861 C C . LEU A 1 111 ? 10.718 0.066 -12.411 1.00 91.56 111 LEU A C 1
ATOM 863 O O . LEU A 1 111 ? 10.882 -0.644 -13.397 1.00 91.56 111 LEU A O 1
ATOM 867 N N . LEU A 1 112 ? 10.219 1.302 -12.497 1.00 89.25 112 LEU A N 1
ATOM 868 C CA . LEU A 1 112 ? 9.875 1.914 -13.778 1.00 89.25 112 LEU A CA 1
ATOM 869 C C . LEU A 1 112 ? 11.113 2.095 -14.662 1.00 89.25 112 LEU A C 1
ATOM 871 O O . LEU A 1 112 ? 11.073 1.766 -15.845 1.00 89.25 112 LEU A O 1
ATOM 875 N N . ALA A 1 113 ? 12.214 2.580 -14.084 1.00 89.00 113 ALA A N 1
ATOM 876 C CA . ALA A 1 113 ? 13.472 2.743 -14.806 1.00 89.00 113 ALA A CA 1
ATOM 877 C C . ALA A 1 113 ? 14.015 1.399 -15.324 1.00 89.00 113 ALA A C 1
ATOM 879 O O . ALA A 1 113 ? 14.422 1.313 -16.483 1.00 89.00 113 ALA A O 1
ATOM 880 N N . ASP A 1 114 ? 13.966 0.345 -14.504 1.00 91.25 114 ASP A N 1
ATOM 881 C CA . ASP A 1 114 ? 14.396 -1.000 -14.902 1.00 91.25 114 ASP A CA 1
ATOM 882 C C . ASP A 1 114 ? 13.514 -1.591 -16.017 1.00 91.25 114 ASP A C 1
ATOM 884 O O . ASP A 1 114 ? 14.020 -2.074 -17.035 1.00 91.25 114 ASP A O 1
ATOM 888 N N . ALA A 1 115 ? 12.190 -1.469 -15.887 1.00 90.38 115 ALA A N 1
ATOM 889 C CA . ALA A 1 115 ? 11.244 -1.903 -16.912 1.00 90.38 115 ALA A CA 1
ATOM 890 C C . ALA A 1 115 ? 11.432 -1.142 -18.237 1.00 90.38 115 ALA A C 1
ATOM 892 O O . ALA A 1 115 ? 11.337 -1.737 -19.315 1.00 90.38 115 ALA A O 1
ATOM 893 N N . SER A 1 116 ? 11.744 0.158 -18.170 1.00 88.06 116 SER A N 1
ATOM 894 C CA . SER A 1 116 ? 12.066 0.978 -19.343 1.00 88.06 116 SER A CA 1
ATOM 895 C C . SER A 1 116 ? 13.358 0.524 -20.018 1.00 88.06 116 SER A C 1
ATOM 897 O O . SER A 1 116 ? 13.386 0.386 -21.240 1.00 88.06 116 SER A O 1
ATOM 899 N N . ALA A 1 117 ? 14.418 0.257 -19.247 1.00 89.81 117 ALA A N 1
ATOM 900 C CA . ALA A 1 117 ? 15.698 -0.215 -19.779 1.00 89.81 117 ALA A CA 1
ATOM 901 C C . ALA A 1 117 ? 15.550 -1.551 -20.532 1.00 89.81 117 ALA A C 1
ATOM 903 O O . ALA A 1 117 ? 16.196 -1.766 -21.558 1.00 89.81 117 ALA A O 1
ATOM 904 N N . HIS A 1 118 ? 14.631 -2.404 -20.072 1.00 90.56 118 HIS A N 1
ATOM 905 C CA . HIS A 1 118 ? 14.286 -3.681 -20.700 1.00 90.56 118 HIS A CA 1
ATOM 906 C C . HIS A 1 118 ? 13.159 -3.591 -21.745 1.00 90.56 118 HIS A C 1
ATOM 908 O O . HIS A 1 118 ? 12.724 -4.623 -22.258 1.00 90.56 118 HIS A O 1
ATOM 914 N N . ARG A 1 119 ? 12.675 -2.383 -22.076 1.00 87.56 119 ARG A N 1
ATOM 915 C CA . ARG A 1 119 ? 11.584 -2.134 -23.043 1.00 87.56 119 ARG A CA 1
ATOM 916 C C . ARG A 1 119 ? 10.296 -2.920 -22.746 1.00 87.56 119 ARG A C 1
ATOM 918 O O . ARG A 1 119 ? 9.586 -3.330 -23.663 1.00 87.56 119 ARG A O 1
ATOM 925 N N . ARG A 1 120 ? 9.989 -3.139 -21.462 1.00 83.81 120 ARG A N 1
ATOM 926 C CA . ARG A 1 120 ? 8.764 -3.825 -21.001 1.00 83.81 120 ARG A CA 1
ATOM 927 C C . ARG A 1 120 ? 7.553 -2.902 -20.892 1.00 83.81 120 ARG A C 1
ATOM 929 O O . ARG A 1 120 ? 6.426 -3.376 -20.789 1.00 83.81 120 ARG A O 1
ATOM 936 N N . ILE A 1 121 ? 7.780 -1.595 -20.932 1.00 80.25 121 ILE A N 1
ATOM 937 C CA . ILE A 1 121 ? 6.747 -0.560 -20.896 1.00 80.25 121 ILE A CA 1
ATOM 938 C C . ILE A 1 121 ? 6.839 0.315 -22.141 1.00 80.25 121 ILE A C 1
ATOM 940 O O . ILE A 1 121 ? 7.900 0.424 -22.757 1.00 80.25 121 ILE A O 1
ATOM 944 N N . ARG A 1 122 ? 5.721 0.943 -22.509 1.00 73.00 122 ARG A N 1
ATOM 945 C CA . ARG A 1 122 ? 5.735 1.989 -23.532 1.00 73.00 122 ARG A CA 1
ATOM 946 C C . ARG A 1 122 ? 6.473 3.220 -23.000 1.00 73.00 122 ARG A C 1
ATOM 948 O O . ARG A 1 122 ? 6.349 3.559 -21.827 1.00 73.00 122 ARG A O 1
ATOM 955 N N . GLU A 1 123 ? 7.208 3.889 -23.883 1.00 62.38 123 GLU A N 1
ATOM 956 C CA . GLU A 1 123 ? 8.006 5.089 -23.577 1.00 62.38 123 GLU A CA 1
ATOM 957 C C . GLU A 1 123 ? 7.153 6.297 -23.140 1.00 62.38 123 GLU A C 1
ATOM 959 O O . GLU A 1 123 ? 7.688 7.264 -22.604 1.00 62.38 123 GLU A O 1
ATOM 964 N N . ASP A 1 124 ? 5.833 6.243 -23.349 1.00 65.75 124 ASP A N 1
ATOM 965 C CA . ASP A 1 124 ? 4.870 7.269 -22.940 1.00 65.75 124 ASP A CA 1
ATOM 966 C C . ASP A 1 124 ? 4.397 7.130 -21.483 1.00 65.75 124 ASP A C 1
ATOM 968 O O . ASP A 1 124 ? 3.755 8.046 -20.972 1.00 65.75 124 ASP A O 1
ATOM 972 N N . VAL A 1 125 ? 4.720 6.026 -20.797 1.00 66.69 125 VAL A N 1
ATOM 973 C CA . VAL A 1 125 ? 4.375 5.839 -19.382 1.00 66.69 125 VAL A CA 1
ATOM 974 C C . VAL A 1 125 ? 5.337 6.647 -18.527 1.00 66.69 125 VAL A C 1
ATOM 976 O O . VAL A 1 125 ? 6.526 6.338 -18.416 1.00 66.69 125 VAL A O 1
ATOM 979 N N . THR A 1 126 ? 4.805 7.676 -17.878 1.00 66.94 126 THR A N 1
ATOM 980 C CA . THR A 1 126 ? 5.599 8.607 -17.084 1.00 66.94 126 THR A CA 1
ATOM 981 C C . THR A 1 126 ? 5.350 8.439 -15.594 1.00 66.94 126 THR A C 1
ATOM 983 O O . THR A 1 126 ? 4.359 7.881 -15.123 1.00 66.94 126 THR A O 1
ATOM 986 N N . LEU A 1 127 ? 6.266 8.999 -14.812 1.00 63.22 127 LEU A N 1
ATOM 987 C CA . LEU A 1 127 ? 6.140 9.104 -13.359 1.00 63.22 127 LEU A CA 1
ATOM 988 C C . LEU A 1 127 ? 4.854 9.811 -12.926 1.00 63.22 127 LEU A C 1
ATOM 990 O O . LEU A 1 127 ? 4.270 9.468 -11.900 1.00 63.22 127 LEU A O 1
ATOM 994 N N . THR A 1 128 ? 4.370 10.733 -13.756 1.00 63.84 128 THR A N 1
ATOM 995 C CA . THR A 1 128 ? 3.122 11.458 -13.541 1.00 63.84 128 THR A CA 1
ATOM 996 C C . THR A 1 128 ? 1.908 10.529 -13.532 1.00 63.84 128 THR A C 1
ATOM 998 O O . THR A 1 128 ? 0.955 10.798 -12.800 1.00 63.84 128 THR A O 1
ATOM 1001 N N . ASP A 1 129 ? 1.943 9.403 -14.249 1.00 67.69 129 ASP A N 1
ATOM 1002 C CA . ASP A 1 129 ? 0.854 8.420 -14.256 1.00 67.69 129 ASP A CA 1
ATOM 1003 C C . ASP A 1 129 ? 0.772 7.655 -12.928 1.00 67.69 129 ASP A C 1
ATOM 1005 O O . ASP A 1 129 ? -0.318 7.444 -12.381 1.00 67.69 129 ASP A O 1
ATOM 1009 N N . ILE A 1 130 ? 1.932 7.322 -12.354 1.00 66.44 130 ILE A N 1
ATOM 1010 C CA . ILE A 1 130 ? 2.037 6.697 -11.030 1.00 66.44 130 ILE A CA 1
ATOM 1011 C C . ILE A 1 130 ? 1.603 7.687 -9.943 1.00 66.44 130 ILE A C 1
ATOM 1013 O O . ILE A 1 130 ? 0.768 7.361 -9.094 1.00 66.44 130 ILE A O 1
ATOM 1017 N N . ASP A 1 131 ? 2.091 8.926 -10.011 1.00 65.38 131 ASP A N 1
ATOM 1018 C CA . ASP A 1 131 ? 1.753 9.969 -9.044 1.00 65.38 131 ASP A CA 1
ATOM 1019 C C . ASP A 1 131 ? 0.261 10.333 -9.075 1.00 65.38 131 ASP A C 1
ATOM 1021 O O . ASP A 1 131 ? -0.366 10.505 -8.023 1.00 65.38 131 ASP A O 1
ATOM 1025 N N . SER A 1 132 ? -0.337 10.368 -10.268 1.00 62.00 132 SER A N 1
ATOM 1026 C CA . SER A 1 132 ? -1.767 10.622 -10.463 1.00 62.00 132 SER A CA 1
ATOM 1027 C C . SER A 1 132 ? -2.634 9.494 -9.908 1.00 62.00 132 SER A C 1
ATOM 1029 O O . SER A 1 132 ? -3.700 9.752 -9.340 1.00 62.00 132 SER A O 1
ATOM 1031 N N . GLN A 1 133 ? -2.191 8.238 -10.031 1.00 66.00 133 GLN A N 1
ATOM 1032 C CA . GLN A 1 133 ? -2.884 7.096 -9.433 1.00 66.00 133 GLN A CA 1
ATOM 1033 C C . GLN A 1 133 ? -2.931 7.224 -7.902 1.00 66.00 133 GLN A C 1
ATOM 1035 O O . GLN A 1 133 ? -3.969 6.966 -7.287 1.00 66.00 133 GLN A O 1
ATOM 1040 N N . TRP A 1 134 ? -1.839 7.678 -7.287 1.00 62.28 134 TRP A N 1
ATOM 1041 C CA . TRP A 1 134 ? -1.746 7.820 -5.834 1.00 62.28 134 TRP A CA 1
ATOM 1042 C C . TRP A 1 134 ? -2.548 9.018 -5.324 1.00 62.28 134 TRP A C 1
ATOM 1044 O O . TRP A 1 134 ? -3.243 8.900 -4.313 1.00 62.28 134 TRP A O 1
ATOM 1054 N N . ALA A 1 135 ? -2.531 10.137 -6.054 1.00 57.81 135 ALA A N 1
ATOM 1055 C CA . ALA A 1 135 ? -3.326 11.323 -5.735 1.00 57.81 135 ALA A CA 1
ATOM 1056 C C . ALA A 1 135 ? -4.840 11.042 -5.783 1.00 57.81 135 ALA A C 1
ATOM 1058 O O . ALA A 1 135 ? -5.580 11.445 -4.883 1.00 57.81 135 ALA A O 1
ATOM 1059 N N . LYS A 1 136 ? -5.309 10.278 -6.782 1.00 63.94 136 LYS A N 1
ATOM 1060 C CA . LYS A 1 136 ? -6.719 9.852 -6.875 1.00 63.94 136 LYS A CA 1
ATOM 1061 C C . LYS A 1 136 ? -7.149 9.016 -5.664 1.00 63.94 136 LYS A C 1
ATOM 1063 O O . LYS A 1 136 ? -8.275 9.157 -5.193 1.00 63.94 136 LYS A O 1
ATOM 1068 N N . ARG A 1 137 ? -6.253 8.176 -5.133 1.00 63.69 137 ARG A N 1
ATOM 1069 C CA . ARG A 1 137 ? -6.531 7.319 -3.967 1.00 63.69 137 ARG A CA 1
ATOM 1070 C C . ARG A 1 137 ? -6.481 8.083 -2.639 1.00 63.69 137 ARG A C 1
ATOM 1072 O O . ARG A 1 137 ? -7.297 7.801 -1.767 1.00 63.69 137 ARG A O 1
ATOM 1079 N N . ALA A 1 138 ? -5.625 9.101 -2.523 1.00 56.06 138 ALA A N 1
ATOM 1080 C CA . ALA A 1 138 ? -5.627 10.024 -1.384 1.00 56.06 138 ALA A CA 1
ATOM 1081 C C . ALA A 1 138 ? -6.936 10.842 -1.303 1.00 56.06 138 ALA A C 1
ATOM 1083 O O . ALA A 1 138 ? -7.563 10.916 -0.242 1.00 56.06 138 ALA A O 1
ATOM 1084 N N . ASN A 1 139 ? -7.414 11.366 -2.440 1.00 52.34 139 ASN A N 1
ATOM 1085 C CA . ASN A 1 139 ? -8.613 12.215 -2.496 1.00 52.34 139 ASN A CA 1
ATOM 1086 C C . ASN A 1 139 ? -9.948 11.450 -2.472 1.00 52.34 139 ASN A C 1
ATOM 1088 O O . ASN A 1 139 ? -10.965 12.015 -2.065 1.00 52.34 139 ASN A O 1
ATOM 1092 N N . GLY A 1 140 ? -9.970 10.173 -2.86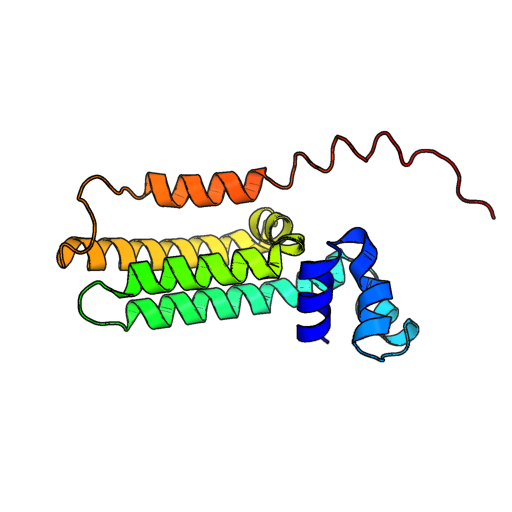6 1.00 51.34 140 GLY A N 1
ATOM 1093 C CA . GLY A 1 140 ? -11.198 9.372 -2.942 1.00 51.34 140 GLY A CA 1
ATOM 1094 C C . GLY A 1 140 ? -11.935 9.179 -1.608 1.00 51.34 140 GLY A C 1
ATOM 1095 O O . GLY A 1 140 ? -13.143 8.964 -1.615 1.00 51.34 140 GLY A O 1
ATOM 1096 N N . GLY A 1 141 ? -11.254 9.299 -0.462 1.00 45.38 141 GLY A N 1
ATOM 1097 C CA . GLY A 1 141 ? -11.895 9.160 0.855 1.00 45.38 141 GLY A CA 1
ATOM 1098 C C . GLY A 1 141 ? -12.422 10.454 1.482 1.00 45.38 141 GLY A C 1
ATOM 1099 O O . GLY A 1 141 ? -13.132 10.384 2.484 1.00 45.38 141 GLY A O 1
ATOM 1100 N N . ASN A 1 142 ? -12.143 11.628 0.902 1.00 41.50 142 ASN A N 1
ATOM 1101 C CA . ASN A 1 142 ? -12.665 12.896 1.429 1.00 41.50 142 ASN A CA 1
ATOM 1102 C C . ASN A 1 142 ? -14.161 13.091 1.093 1.00 41.50 142 ASN A C 1
ATOM 1104 O O . ASN A 1 142 ? -14.921 13.656 1.880 1.00 41.50 142 ASN A O 1
ATOM 1108 N N . ASN A 1 143 ? -14.616 12.550 -0.043 1.00 35.50 143 ASN A N 1
ATOM 1109 C CA . ASN A 1 143 ? -15.969 12.792 -0.558 1.00 35.50 143 ASN A CA 1
ATOM 1110 C C . ASN A 1 143 ? -17.080 12.109 0.270 1.00 35.50 143 ASN A C 1
ATOM 1112 O O . ASN A 1 143 ? -18.212 12.581 0.320 1.00 35.50 143 ASN A O 1
ATOM 1116 N N . SER A 1 144 ? -16.754 11.033 0.992 1.00 40.19 144 SER A N 1
ATOM 1117 C CA . SER A 1 144 ? -17.713 10.301 1.835 1.00 40.19 144 SER A CA 1
ATOM 1118 C C . SER A 1 144 ? -18.007 10.987 3.177 1.00 40.19 144 SER A C 1
ATOM 1120 O O . SER A 1 144 ? -18.999 10.650 3.822 1.00 40.19 144 SER A O 1
ATOM 1122 N N . ARG A 1 145 ? -17.165 11.941 3.612 1.00 44.69 145 ARG A N 1
ATOM 1123 C CA . ARG A 1 145 ? -17.292 12.608 4.923 1.00 44.69 145 ARG A CA 1
ATOM 1124 C C . ARG A 1 145 ? -18.266 13.784 4.909 1.00 44.69 145 ARG A C 1
ATOM 1126 O O . ARG A 1 145 ? -19.022 13.946 5.863 1.00 44.69 145 ARG A O 1
ATOM 1133 N N . HIS A 1 146 ? -18.299 14.565 3.829 1.00 36.88 146 HIS A N 1
ATOM 1134 C CA . HIS A 1 146 ? -19.194 15.727 3.742 1.00 36.88 146 HIS A CA 1
ATOM 1135 C C . HIS A 1 146 ? -20.672 15.334 3.634 1.00 36.88 146 HIS A C 1
ATOM 1137 O O . HIS A 1 146 ? -21.528 16.030 4.168 1.00 36.88 146 HIS A O 1
ATOM 1143 N N . HIS A 1 147 ? -20.979 14.188 3.021 1.00 33.38 147 HIS A N 1
ATOM 1144 C CA . HIS A 1 147 ? -22.370 13.783 2.812 1.00 33.38 147 HIS A CA 1
ATOM 1145 C C . HIS A 1 147 ? -23.028 13.126 4.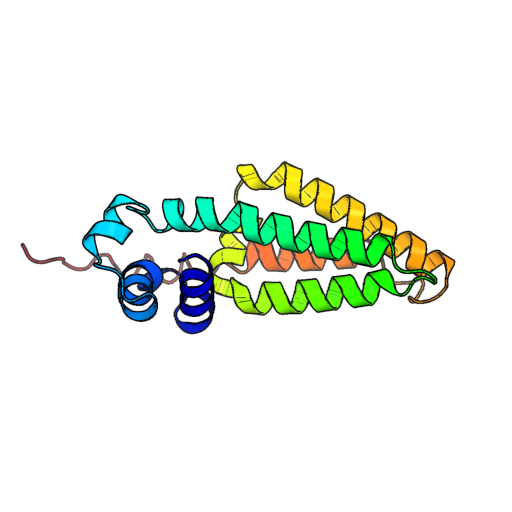042 1.00 33.38 147 HIS A C 1
ATOM 1147 O O . HIS A 1 147 ? -24.254 13.051 4.104 1.00 33.38 147 HIS A O 1
ATOM 1153 N N . ARG A 1 148 ? -22.242 12.653 5.026 1.00 41.47 148 ARG A N 1
ATOM 1154 C CA . ARG A 1 148 ? -22.756 11.932 6.210 1.00 41.47 148 ARG A CA 1
ATOM 1155 C C . ARG A 1 148 ? -22.717 12.721 7.521 1.00 41.47 148 ARG A C 1
ATOM 1157 O O . ARG A 1 148 ? -23.543 12.448 8.387 1.00 41.47 148 ARG A O 1
ATOM 1164 N N . GLN A 1 149 ? -21.870 13.747 7.657 1.00 38.31 149 GLN A N 1
ATOM 1165 C CA . GLN A 1 149 ? -21.911 14.630 8.838 1.00 38.31 149 GLN A CA 1
ATOM 1166 C C . GLN A 1 149 ? -23.192 15.482 8.924 1.00 38.31 149 GLN A C 1
ATOM 1168 O O . GLN A 1 149 ? -23.521 15.962 10.003 1.00 38.31 149 GLN A O 1
ATOM 1173 N N . GLN A 1 150 ? -23.963 15.613 7.838 1.00 39.19 150 GLN A N 1
ATOM 1174 C CA . GLN A 1 150 ? -25.265 16.292 7.865 1.00 39.19 150 GLN A CA 1
ATOM 1175 C C . GLN A 1 150 ? -26.416 15.429 8.418 1.00 39.19 150 GLN A C 1
ATOM 1177 O O . GLN A 1 150 ? -27.473 15.975 8.716 1.00 39.19 150 GLN A O 1
ATOM 1182 N N . LEU A 1 151 ? -26.235 14.111 8.595 1.00 40.25 151 LEU A N 1
ATOM 1183 C CA . LEU A 1 151 ? -27.317 13.202 9.014 1.00 40.25 151 LEU A CA 1
ATOM 1184 C C . LEU A 1 151 ? -27.203 12.698 10.466 1.00 40.25 151 LEU A C 1
ATOM 1186 O O . LEU A 1 151 ? -28.161 12.130 10.977 1.00 40.25 151 LEU A O 1
ATOM 1190 N N . ALA A 1 152 ? -26.083 12.931 11.159 1.00 39.25 152 ALA A N 1
ATOM 1191 C CA . ALA A 1 152 ? -25.833 12.398 12.508 1.00 39.25 152 ALA A CA 1
ATOM 1192 C C . ALA A 1 152 ? -26.081 13.400 13.660 1.00 39.25 152 ALA A C 1
ATOM 1194 O O . ALA A 1 152 ? -25.636 13.174 14.781 1.00 39.25 152 ALA A O 1
ATOM 1195 N N . ALA A 1 153 ? -26.798 14.504 13.414 1.00 37.66 153 ALA A N 1
ATOM 1196 C CA . ALA A 1 153 ? -27.160 15.492 14.442 1.00 37.66 153 ALA A CA 1
ATOM 1197 C C . ALA A 1 153 ? -28.483 15.171 15.181 1.00 37.66 153 ALA A C 1
ATOM 1199 O O . ALA A 1 153 ? -29.102 16.062 15.760 1.00 37.66 153 ALA A O 1
ATOM 1200 N N . GLY A 1 154 ? -28.939 13.915 15.160 1.00 35.91 154 GLY A N 1
ATOM 1201 C CA . GLY A 1 154 ? -30.219 13.497 15.734 1.00 35.91 154 GLY A CA 1
ATOM 1202 C C . GLY A 1 154 ? -30.085 12.383 16.769 1.00 35.91 154 GLY A C 1
ATOM 1203 O O . GLY A 1 154 ? -30.068 11.215 16.407 1.00 35.91 154 GLY A O 1
ATOM 1204 N N . SER A 1 155 ? -30.075 12.782 18.044 1.00 34.22 155 SER A N 1
ATOM 1205 C CA . SER A 1 155 ? -30.508 12.030 19.238 1.00 34.22 155 SER A CA 1
ATOM 1206 C C . SER A 1 155 ? -29.819 10.701 19.602 1.00 34.22 155 SER A C 1
ATOM 1208 O O . SER A 1 155 ? -30.024 9.674 18.963 1.00 34.22 155 SER A O 1
ATOM 1210 N N . TRP A 1 156 ? -29.149 10.703 20.759 1.00 27.14 156 TRP A N 1
ATOM 1211 C CA . TRP A 1 156 ? -28.861 9.521 21.581 1.00 27.14 156 TRP A CA 1
ATOM 1212 C C . TRP A 1 156 ? -29.729 9.612 22.856 1.00 27.14 156 TRP A C 1
ATOM 1214 O O . TRP A 1 156 ? -29.726 10.682 23.471 1.00 27.14 156 TRP A O 1
ATOM 1224 N N . PRO A 1 157 ? -30.514 8.590 23.250 1.00 34.44 157 PRO A N 1
ATOM 1225 C CA . PRO A 1 157 ? -31.267 8.609 24.507 1.00 34.44 157 PRO A CA 1
ATOM 1226 C C . PRO A 1 157 ? -30.383 8.166 25.698 1.00 34.44 157 PRO A C 1
ATOM 1228 O O . PRO A 1 157 ? -29.322 7.585 25.461 1.00 34.44 157 PRO A O 1
ATOM 1231 N N . PRO A 1 158 ? -30.779 8.489 26.948 1.00 42.34 158 PRO A N 1
ATOM 1232 C CA . PRO A 1 158 ? -29.913 8.451 28.135 1.00 42.34 158 PRO A CA 1
ATOM 1233 C C . PRO A 1 158 ? -29.466 7.055 28.580 1.00 42.34 158 PRO A C 1
ATOM 1235 O O . PRO A 1 158 ? -30.229 6.083 28.376 1.00 42.34 158 PRO A O 1
#

Secondary structure (DSSP, 8-state):
-HHHHHHHHHHH-GGGHHHHHHHHTT--HHHHHHH-SSHHHHHHHHHHHHHHHHHHHHHHHHH-STTTHHHHHHHHHHHHHHHTHHHHHHHHH-GGGHHHHHHHHHHHHHHHHHHHHTT-S-TT--HHHHHHHHHHHHHTTTHHHHTTTTT--S----

Organism: Williamsia limnetica (NCBI:txid882452)

InterPro domains:
  IPR001647 DNA-binding HTH domain, TetR-type [PF00440] (2-46)
  IPR001647 DNA-binding HTH domain, TetR-type [PR00455] (1-13)
  IPR001647 DNA-binding HTH domain, TetR-type [PR00455] (21-44)
  IPR001647 DNA-binding HTH domain, TetR-type [PS50977] (1-54)
  IPR009057 Homedomain-like superfamily [SSF46689] (2-56)

Foldseek 3Di:
DLVLQLQQCLPPAQPCRLVSSCVSVVHDSVVSCVQDVDSVSSLVVNLVVLLVVLVVLLVVLLPDPQLCSLVSSVVVNVVVCSSNVRSQLVCLQDPVNVVSVVVSLVSSVSSVVRNVVNVVDDPPDDSVVVVVVSVCSNPVVVVVVVVPVVPPPDDDDD

Sequence (158 aa):
MIDAAEQVFSEHGLDAAVDEMARVAGVVTRKLYRRFPTEDALISELVPHILSELFGTGHFGLSAPGGDGLAEVLFATGARQASHRGCISRLWNDDKTRLPKDEYRRMVHRLLADASAHRRIREDVTLTDIDSQWAKRANGGNNSRHHRQQLAAGSWPP

pLDDT: mean 70.58, std 15.95, range [27.14, 94.06]

Radius of gyration: 18.66 Å; chains: 1; bounding box: 47×31×52 Å